Protein AF-G5GG05-F1 (afdb_monomer_lite)

Radius of gyration: 16.38 Å; chains: 1; bounding box: 31×25×44 Å

Secondary structure (DSSP, 8-state):
--SSEEEE--TTS--EEEEPP-GGGSTTGGGSTTT-GGGGTTSGGG--

Foldseek 3Di:
DPVQWDFDDDVPDDTDIDGDDDLVPDPCSCLDCVNPVVSVVVVPVPPD

Sequence (48 aa):
MDGGKCILEIREARPFYSDKFDITKHKNYKMLSDYNKKNAGFQDRKAL

Organism: NCBI:txid679200

Structure (mmCIF, N/CA/C/O backbone):
data_AF-G5GG05-F1
#
_entry.id   AF-G5GG05-F1
#
loop_
_atom_site.group_PDB
_atom_site.id
_atom_site.type_symbol
_atom_site.label_atom_id
_atom_site.label_alt_id
_atom_site.label_comp_id
_atom_site.label_asym_id
_atom_site.label_entity_id
_atom_site.label_seq_id
_atom_site.pdbx_PDB_ins_code
_atom_site.Cartn_x
_atom_site.Cartn_y
_atom_site.Cartn_z
_atom_site.occupancy
_atom_site.B_iso_or_equiv
_atom_site.auth_seq_id
_atom_site.auth_comp_id
_atom_site.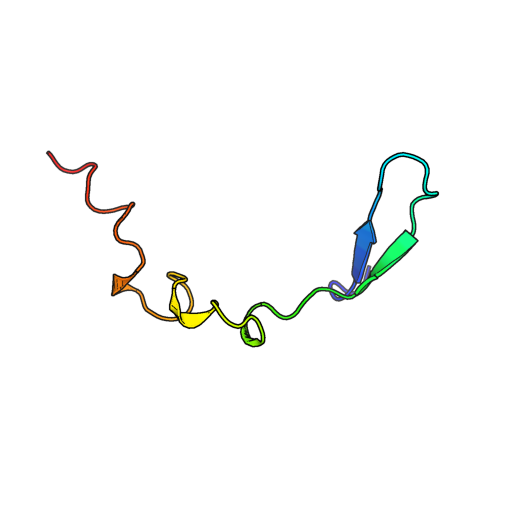auth_asym_id
_atom_site.auth_atom_id
_atom_site.pdbx_PDB_model_num
ATOM 1 N N . MET A 1 1 ? -1.729 12.479 -15.558 1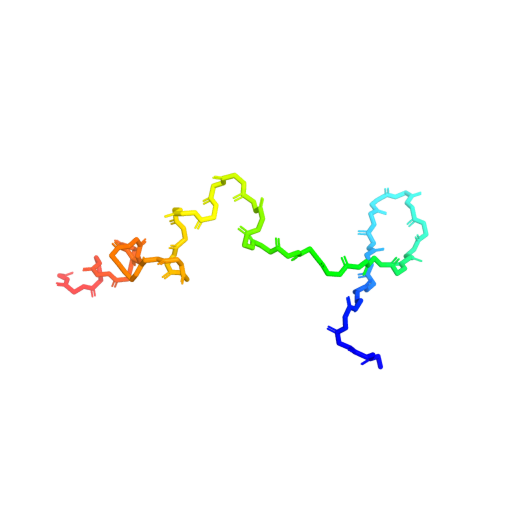.00 64.44 1 MET A N 1
ATOM 2 C CA . MET A 1 1 ? -1.788 11.137 -14.936 1.00 64.44 1 MET A CA 1
ATOM 3 C C . MET A 1 1 ? -3.175 10.954 -14.345 1.00 64.44 1 MET A C 1
ATOM 5 O O . MET A 1 1 ? -3.584 11.830 -13.598 1.00 64.44 1 MET A O 1
ATOM 9 N N . ASP A 1 2 ? -3.864 9.848 -14.631 1.00 78.50 2 ASP A N 1
ATOM 10 C CA . ASP A 1 2 ? -5.260 9.574 -14.213 1.00 78.50 2 ASP A CA 1
ATOM 11 C C . ASP A 1 2 ? -5.461 9.317 -12.709 1.00 78.50 2 ASP A C 1
ATOM 13 O O . ASP A 1 2 ? -6.462 8.748 -12.287 1.00 78.50 2 ASP A O 1
ATOM 17 N N . GLY A 1 3 ? -4.494 9.671 -11.859 1.00 82.81 3 GLY A N 1
ATOM 18 C CA . GLY A 1 3 ? -4.617 9.517 -10.410 1.00 82.81 3 GLY A CA 1
ATOM 19 C C . GLY A 1 3 ? -4.754 8.073 -9.902 1.00 82.81 3 GLY A C 1
ATOM 20 O O . GLY A 1 3 ? -4.787 7.896 -8.692 1.00 82.81 3 GLY A O 1
ATOM 21 N N . GLY A 1 4 ? -4.790 7.049 -10.759 1.00 87.56 4 GLY A N 1
ATOM 22 C CA . GLY A 1 4 ? -4.852 5.627 -10.381 1.00 87.56 4 GLY A CA 1
ATOM 23 C C . GLY A 1 4 ? -3.498 4.911 -10.348 1.00 87.56 4 GLY A C 1
ATOM 24 O O . GLY A 1 4 ? -3.401 3.806 -9.822 1.00 87.56 4 GLY A O 1
ATOM 25 N N . LYS A 1 5 ? -2.445 5.548 -10.872 1.00 91.19 5 LYS A N 1
ATOM 26 C CA . LYS A 1 5 ? -1.088 4.990 -10.968 1.00 91.19 5 LYS A CA 1
ATOM 27 C C . LYS A 1 5 ? -0.053 5.946 -10.381 1.00 91.19 5 LYS A C 1
ATOM 29 O O . LYS A 1 5 ? -0.257 7.162 -10.397 1.00 91.19 5 LYS A O 1
ATOM 34 N N . CYS A 1 6 ? 1.045 5.389 -9.886 1.00 90.00 6 CYS A N 1
ATOM 35 C CA . CYS A 1 6 ? 2.209 6.106 -9.371 1.00 90.00 6 CYS A CA 1
ATOM 36 C C . CYS A 1 6 ? 3.460 5.694 -10.153 1.00 90.00 6 CYS A C 1
ATOM 38 O O . CYS A 1 6 ? 3.550 4.559 -10.618 1.00 90.00 6 CYS A O 1
ATOM 40 N N . ILE A 1 7 ? 4.436 6.595 -10.273 1.00 93.06 7 ILE A N 1
ATOM 41 C CA . ILE A 1 7 ? 5.788 6.209 -10.692 1.00 93.06 7 ILE A CA 1
ATOM 42 C C . ILE A 1 7 ? 6.498 5.656 -9.459 1.00 93.06 7 ILE A C 1
ATOM 44 O O . ILE A 1 7 ? 6.573 6.337 -8.437 1.00 93.06 7 ILE A O 1
ATOM 48 N N . LEU A 1 8 ? 6.981 4.421 -9.554 1.00 92.38 8 LEU A N 1
ATOM 49 C CA . LEU A 1 8 ? 7.745 3.758 -8.508 1.00 92.38 8 LEU A CA 1
ATOM 50 C C . LEU A 1 8 ? 9.201 3.634 -8.952 1.00 92.38 8 LEU A C 1
ATOM 52 O O . LEU A 1 8 ? 9.488 3.126 -10.036 1.00 92.38 8 LEU A O 1
ATOM 56 N N . GLU A 1 9 ? 10.105 4.087 -8.091 1.00 93.62 9 GLU A N 1
ATOM 57 C CA . GLU A 1 9 ? 11.545 3.938 -8.254 1.00 93.62 9 GLU A CA 1
ATOM 58 C C . GLU A 1 9 ? 12.081 3.081 -7.106 1.00 93.62 9 GLU A C 1
ATOM 60 O O . GLU A 1 9 ? 11.898 3.396 -5.929 1.00 93.62 9 GLU A O 1
ATOM 65 N N . ILE A 1 10 ? 12.708 1.961 -7.460 1.00 92.25 10 ILE A N 1
ATOM 66 C CA . ILE A 1 10 ? 13.373 1.046 -6.531 1.00 92.25 10 ILE A CA 1
ATOM 67 C C . ILE A 1 10 ? 14.855 1.070 -6.893 1.00 92.25 10 ILE A C 1
ATOM 69 O O . ILE A 1 10 ? 15.203 1.200 -8.067 1.00 92.25 10 ILE A O 1
ATOM 73 N N . ARG A 1 11 ? 15.734 0.943 -5.892 1.00 94.00 11 ARG A N 1
ATOM 74 C CA . ARG A 1 11 ? 17.177 0.838 -6.138 1.00 94.00 11 ARG A CA 1
ATOM 75 C C . ARG A 1 11 ? 17.440 -0.267 -7.165 1.00 94.00 11 ARG A C 1
ATOM 77 O O . ARG A 1 11 ? 16.896 -1.357 -7.036 1.00 94.00 11 ARG A O 1
ATOM 84 N N . GLU A 1 12 ? 18.252 0.057 -8.168 1.00 93.19 12 GLU A N 1
ATOM 85 C CA . GLU A 1 12 ? 18.655 -0.832 -9.273 1.00 93.19 12 GLU A CA 1
ATOM 86 C C . GLU A 1 12 ? 17.568 -1.171 -10.314 1.00 93.19 12 GLU A C 1
ATOM 88 O O . GLU A 1 12 ? 17.861 -1.850 -11.297 1.00 93.19 12 GLU A O 1
ATOM 93 N N . ALA A 1 13 ? 16.345 -0.643 -10.190 1.00 93.81 13 ALA A N 1
ATOM 94 C CA . ALA A 1 13 ? 15.294 -0.788 -11.198 1.00 93.81 13 ALA A CA 1
ATOM 95 C C . ALA A 1 13 ? 15.028 0.533 -11.937 1.00 93.81 13 ALA A C 1
ATOM 97 O O . ALA A 1 13 ? 15.041 1.616 -11.358 1.00 93.81 13 ALA A O 1
ATOM 98 N N . ARG A 1 14 ? 14.729 0.450 -13.238 1.00 94.31 14 ARG A N 1
ATOM 99 C CA . ARG A 1 14 ? 14.235 1.597 -14.019 1.00 94.31 14 ARG A CA 1
ATOM 100 C C . ARG A 1 14 ? 12.868 2.032 -13.473 1.00 94.31 14 ARG A C 1
ATOM 102 O O . ARG A 1 14 ? 12.043 1.147 -13.266 1.00 94.31 14 ARG A O 1
ATOM 109 N N . PRO A 1 15 ? 12.581 3.338 -13.310 1.00 94.94 15 PRO A N 1
ATOM 110 C CA . PRO A 1 15 ? 11.266 3.791 -12.866 1.00 94.94 15 PRO A CA 1
ATOM 111 C C . PRO A 1 15 ? 10.145 3.244 -13.753 1.00 94.94 15 PRO A C 1
ATOM 113 O O . PRO A 1 15 ? 10.242 3.282 -14.983 1.00 94.94 15 PRO A O 1
ATOM 116 N N . PHE A 1 16 ? 9.080 2.749 -13.132 1.00 93.12 16 PHE A N 1
ATOM 117 C CA . PHE A 1 16 ? 7.938 2.158 -13.828 1.00 93.12 16 PHE A CA 1
ATOM 118 C C . PHE A 1 16 ? 6.616 2.619 -13.219 1.00 93.12 16 PHE A C 1
ATOM 120 O O . PHE A 1 16 ? 6.560 3.115 -12.093 1.00 93.12 16 PHE A O 1
ATOM 127 N N . TYR A 1 17 ? 5.532 2.459 -13.979 1.00 92.75 17 TYR A N 1
ATOM 128 C CA . TYR A 1 17 ? 4.191 2.725 -13.477 1.00 92.75 17 TYR A CA 1
ATOM 129 C C . TYR A 1 17 ? 3.693 1.551 -12.644 1.00 92.75 17 TYR A C 1
ATOM 131 O O . TYR A 1 17 ? 3.646 0.422 -13.124 1.00 92.75 17 TYR A O 1
ATOM 139 N N . SER A 1 18 ? 3.277 1.846 -11.420 1.00 91.50 18 SER A N 1
ATOM 140 C CA . SER A 1 18 ? 2.612 0.907 -10.524 1.00 91.50 18 SER A CA 1
ATOM 141 C C . SER A 1 18 ? 1.181 1.363 -10.259 1.00 91.50 18 SER A C 1
ATOM 143 O O . SER A 1 18 ? 0.913 2.564 -10.152 1.00 91.50 18 SER A O 1
ATOM 145 N N . ASP A 1 19 ? 0.261 0.411 -10.146 1.00 92.25 19 ASP A N 1
ATOM 146 C CA . ASP A 1 19 ? -1.111 0.687 -9.732 1.00 92.25 19 ASP A CA 1
ATOM 147 C C . ASP A 1 19 ? -1.159 1.069 -8.251 1.00 92.25 19 ASP A C 1
ATOM 149 O O . ASP A 1 19 ? -0.392 0.569 -7.421 1.00 92.25 19 ASP A O 1
ATOM 153 N N . LYS A 1 20 ? -2.072 1.975 -7.893 1.00 90.69 20 LYS A N 1
ATOM 154 C CA . LYS A 1 20 ? -2.282 2.327 -6.488 1.00 90.69 20 LYS A CA 1
ATOM 155 C C . LYS A 1 20 ? -2.811 1.125 -5.724 1.00 90.69 20 LYS A C 1
ATOM 157 O O . LYS A 1 20 ? -3.814 0.520 -6.097 1.00 90.69 20 LYS A O 1
ATOM 162 N N . PHE A 1 21 ? -2.148 0.819 -4.616 1.00 89.75 21 PHE A N 1
ATOM 163 C CA . PHE A 1 21 ? -2.611 -0.222 -3.720 1.00 89.75 21 PHE A CA 1
ATOM 164 C C . PHE A 1 21 ? -3.844 0.253 -2.944 1.00 89.75 21 PHE A C 1
ATOM 166 O O . PHE A 1 21 ? -3.822 1.298 -2.292 1.00 89.75 21 PHE A O 1
ATOM 173 N N . ASP A 1 22 ? -4.912 -0.536 -3.000 1.00 91.56 22 ASP A N 1
ATOM 174 C CA . ASP A 1 22 ? -6.121 -0.306 -2.218 1.00 91.56 22 ASP A CA 1
ATOM 175 C C . ASP A 1 22 ? -5.891 -0.734 -0.762 1.00 91.56 22 ASP A C 1
ATOM 177 O O . ASP A 1 22 ? -5.923 -1.919 -0.418 1.00 91.56 22 ASP A O 1
ATOM 181 N N . ILE A 1 23 ? -5.659 0.258 0.099 1.00 92.06 23 ILE A N 1
ATOM 182 C CA . ILE A 1 23 ? -5.343 0.053 1.515 1.00 92.06 23 ILE A CA 1
ATOM 183 C C . ILE A 1 23 ? -6.448 -0.687 2.274 1.00 92.06 23 ILE A C 1
ATOM 185 O O . ILE A 1 23 ? -6.141 -1.364 3.255 1.00 92.06 23 ILE A O 1
ATOM 189 N N . THR A 1 24 ? -7.702 -0.630 1.809 1.00 93.38 24 THR A N 1
ATOM 190 C CA . THR A 1 24 ? -8.845 -1.285 2.467 1.00 93.38 24 THR A CA 1
ATOM 191 C C . THR A 1 24 ? -8.728 -2.809 2.459 1.00 93.38 24 THR A C 1
ATOM 193 O O . THR A 1 24 ? -9.247 -3.486 3.347 1.00 93.38 24 THR A O 1
ATOM 196 N N . LYS A 1 25 ? -7.982 -3.355 1.490 1.00 94.19 25 LYS A N 1
ATOM 197 C CA . LYS A 1 25 ? -7.728 -4.793 1.327 1.00 94.19 25 LYS A CA 1
ATOM 198 C C . LYS A 1 25 ? -6.578 -5.301 2.195 1.00 94.19 25 LYS A C 1
ATOM 200 O O . LYS A 1 25 ? -6.338 -6.507 2.258 1.00 94.19 25 LYS A O 1
ATOM 205 N N . HIS A 1 26 ? -5.839 -4.413 2.857 1.00 94.12 26 HIS A N 1
ATOM 206 C CA . HIS A 1 26 ? -4.730 -4.814 3.711 1.00 94.12 26 HIS A CA 1
ATOM 207 C C . HIS A 1 26 ? -5.236 -5.528 4.975 1.00 94.12 26 HIS A C 1
ATOM 209 O O . HIS A 1 26 ? -6.166 -5.065 5.634 1.00 94.12 26 HIS A O 1
ATOM 215 N N . LYS A 1 27 ? -4.573 -6.620 5.385 1.00 95.31 27 LYS A N 1
ATOM 216 C CA . LYS A 1 27 ? -4.964 -7.422 6.568 1.00 95.31 27 LYS A CA 1
ATOM 217 C C . LYS A 1 27 ? -5.076 -6.584 7.850 1.00 95.31 27 LYS A C 1
ATOM 219 O O . LYS A 1 27 ? -5.963 -6.814 8.667 1.00 95.31 27 LYS A O 1
ATOM 224 N N . ASN A 1 28 ? -4.215 -5.575 7.981 1.00 92.12 28 ASN A N 1
ATOM 225 C CA . ASN A 1 28 ? -4.165 -4.685 9.144 1.00 92.12 28 ASN A CA 1
ATOM 226 C C . ASN A 1 28 ? -4.912 -3.355 8.940 1.00 92.12 28 ASN A C 1
ATOM 228 O O . ASN A 1 28 ? -4.771 -2.462 9.769 1.00 92.12 28 ASN A O 1
ATOM 232 N N . TYR A 1 29 ? -5.709 -3.194 7.875 1.00 94.06 29 TYR A N 1
ATOM 233 C CA . TYR A 1 29 ? -6.446 -1.946 7.615 1.00 94.06 29 TYR A CA 1
ATOM 234 C C . TYR A 1 29 ? -7.311 -1.511 8.811 1.00 94.06 29 TYR A C 1
ATOM 236 O O . TYR A 1 29 ? -7.412 -0.328 9.120 1.00 94.06 29 TYR A O 1
ATOM 244 N N . LYS A 1 30 ? -7.840 -2.484 9.567 1.00 90.94 30 LYS A N 1
ATOM 245 C CA . LYS A 1 30 ? -8.657 -2.262 10.771 1.00 90.94 30 LYS A CA 1
ATOM 246 C C . LYS A 1 30 ? -7.954 -1.511 11.904 1.00 90.94 30 LYS A C 1
ATOM 248 O O . LYS A 1 30 ? -8.626 -1.061 12.827 1.00 90.94 30 LYS A O 1
ATOM 253 N N . MET A 1 31 ? -6.626 -1.414 11.857 1.00 89.62 31 MET A N 1
ATOM 254 C CA . MET A 1 31 ? -5.811 -0.694 12.837 1.00 89.62 31 MET A CA 1
ATOM 255 C C . MET A 1 31 ? -5.619 0.780 12.472 1.00 89.62 31 MET A C 1
ATOM 257 O O . MET A 1 31 ? -5.134 1.547 13.295 1.00 89.62 31 MET A O 1
ATOM 261 N N . LEU A 1 32 ? -5.987 1.193 11.257 1.00 90.31 32 LEU A N 1
ATOM 262 C CA . LEU A 1 32 ? -5.855 2.580 10.828 1.00 90.31 32 LEU A CA 1
ATOM 263 C C . LEU A 1 32 ? -6.962 3.451 11.428 1.00 90.31 32 LEU A C 1
ATOM 265 O O . LEU A 1 32 ? -8.067 2.980 11.720 1.00 90.31 32 LEU A O 1
ATOM 269 N N . SER A 1 33 ? -6.668 4.742 11.562 1.00 90.44 33 SER A N 1
ATOM 270 C CA . SER A 1 33 ? -7.648 5.774 11.911 1.00 90.44 33 SER A CA 1
ATOM 271 C C . SER A 1 33 ? -8.737 5.928 10.848 1.00 9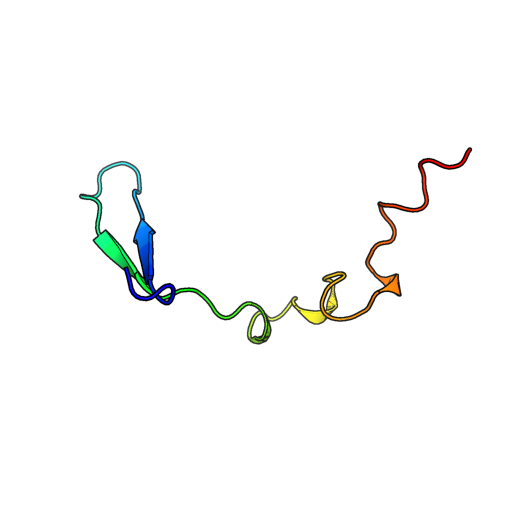0.44 33 SER A C 1
ATOM 273 O O . SER A 1 33 ? -9.868 6.263 11.193 1.00 90.44 33 SER A O 1
ATOM 275 N N . ASP A 1 34 ? -8.414 5.635 9.583 1.00 87.62 34 ASP A N 1
ATOM 276 C CA . ASP A 1 34 ? -9.364 5.653 8.462 1.00 87.62 34 ASP A CA 1
ATOM 277 C C . ASP A 1 34 ? -10.472 4.606 8.622 1.00 87.62 34 ASP A C 1
ATOM 279 O O . ASP A 1 34 ? -11.611 4.842 8.231 1.00 87.62 34 ASP A O 1
ATOM 283 N N . TYR A 1 35 ? -10.154 3.458 9.232 1.00 91.19 35 TYR A N 1
ATOM 284 C CA . TYR A 1 35 ? -11.138 2.415 9.519 1.00 91.19 35 TYR A CA 1
ATOM 285 C C . TYR A 1 35 ? -11.959 2.730 10.776 1.00 91.19 35 TYR A C 1
ATOM 287 O O . TYR A 1 35 ? -13.173 2.537 10.801 1.00 91.19 35 TYR A O 1
ATOM 295 N N . ASN A 1 36 ? -11.306 3.197 11.845 1.00 88.94 36 ASN A N 1
ATOM 296 C CA . ASN A 1 36 ? -11.969 3.568 13.091 1.00 88.94 36 ASN A CA 1
ATOM 297 C C . ASN A 1 36 ? -11.259 4.757 13.740 1.00 88.94 36 ASN A C 1
ATOM 299 O O . ASN A 1 36 ? -10.100 4.650 14.141 1.00 88.94 36 ASN A O 1
ATOM 303 N N . LYS A 1 37 ? -11.991 5.859 13.939 1.00 86.25 37 LYS A N 1
ATOM 304 C CA . LYS A 1 37 ? -11.476 7.091 14.561 1.00 86.25 37 LYS A CA 1
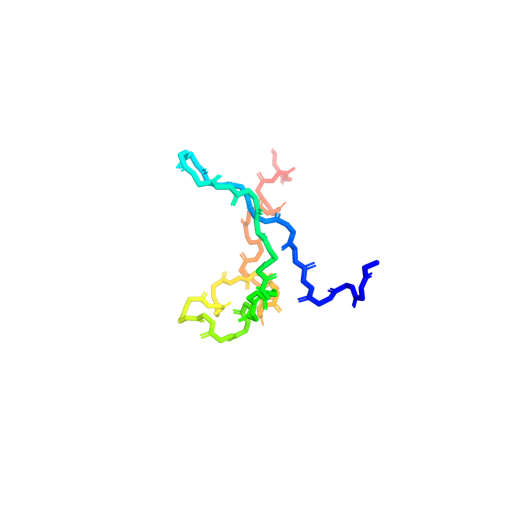ATOM 305 C C . LYS A 1 37 ? -10.825 6.856 15.930 1.00 86.25 37 LYS A C 1
ATOM 307 O O . LYS A 1 37 ? -9.890 7.566 16.273 1.00 86.25 37 LYS A O 1
ATOM 312 N N . LYS A 1 38 ? -11.248 5.834 16.686 1.00 85.00 38 LYS A N 1
ATOM 313 C CA . LYS A 1 38 ? -10.646 5.475 17.987 1.00 85.00 38 LYS A CA 1
ATOM 314 C C . LYS A 1 38 ? -9.188 5.011 17.880 1.00 85.00 38 LYS A C 1
ATOM 316 O O . LYS A 1 38 ? -8.450 5.101 18.853 1.00 85.00 38 LYS A O 1
ATOM 321 N N . ASN A 1 39 ? -8.759 4.548 16.706 1.00 84.19 39 ASN A N 1
ATOM 322 C CA . ASN A 1 39 ? -7.375 4.152 16.451 1.00 84.19 39 ASN A CA 1
ATOM 323 C C . ASN A 1 39 ? -6.449 5.354 16.205 1.00 84.19 39 ASN A C 1
ATOM 325 O O . ASN A 1 39 ? -5.236 5.184 16.131 1.00 84.19 39 ASN A O 1
ATOM 329 N N . ALA A 1 40 ? -6.986 6.576 16.107 1.00 82.19 40 ALA A N 1
ATOM 330 C CA . ALA A 1 40 ? -6.200 7.799 15.949 1.00 82.19 40 ALA A CA 1
ATOM 331 C C . ALA A 1 40 ? -5.425 8.205 17.219 1.0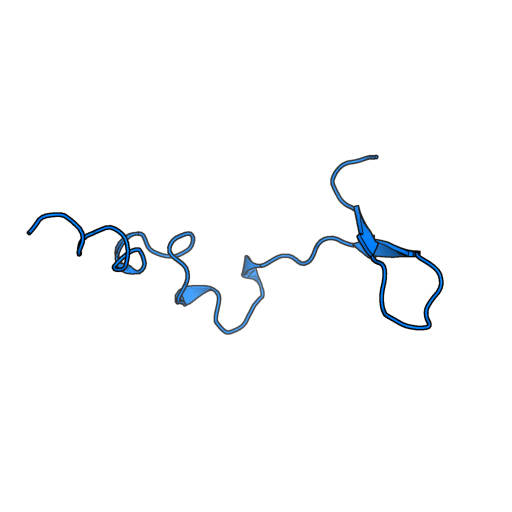0 82.19 40 ALA A C 1
ATOM 333 O O . ALA A 1 40 ? -4.855 9.293 17.247 1.00 82.19 40 ALA A O 1
ATOM 334 N N . GLY A 1 41 ? -5.371 7.340 18.244 1.00 67.94 41 GLY A N 1
ATOM 335 C CA . GLY A 1 41 ? -4.894 7.588 19.614 1.00 67.94 41 GLY A CA 1
ATOM 336 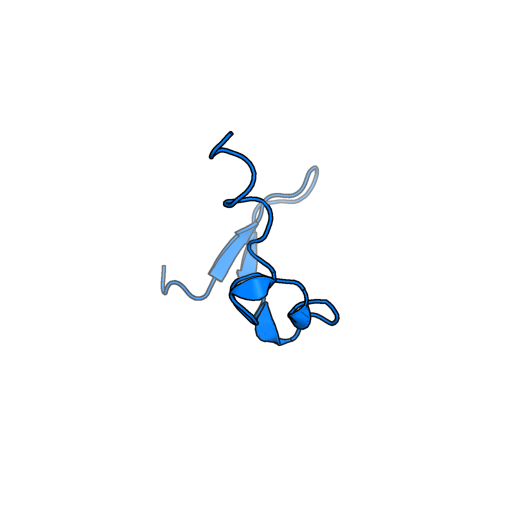C C . GLY A 1 41 ? -3.449 8.081 19.789 1.00 67.94 41 GLY A C 1
ATOM 337 O O . GLY A 1 41 ? -2.955 8.154 20.912 1.00 67.94 41 GLY A O 1
ATOM 338 N N . PHE A 1 42 ? -2.759 8.446 18.709 1.00 58.47 42 PHE A N 1
ATOM 339 C CA . PHE A 1 42 ? -1.547 9.261 18.760 1.00 58.47 42 PHE A CA 1
ATOM 340 C C . PHE A 1 42 ? -1.825 10.779 18.745 1.00 58.47 42 PHE A C 1
ATOM 342 O O . PHE A 1 42 ? -0.952 11.543 19.145 1.00 58.47 42 PHE A O 1
ATOM 349 N N . GLN A 1 43 ? -3.017 11.229 18.329 1.00 54.88 43 GLN A N 1
ATOM 350 C CA . GLN A 1 43 ? -3.399 12.653 18.305 1.00 54.88 43 GLN A CA 1
ATOM 351 C C . GLN A 1 43 ? -3.825 13.184 19.691 1.00 54.88 43 GLN A C 1
ATOM 353 O O . GLN A 1 43 ? -3.613 14.356 19.980 1.00 54.88 43 GLN A O 1
ATOM 358 N N . ASP A 1 44 ? -4.309 12.320 20.591 1.00 54.31 44 ASP A N 1
ATOM 359 C CA . ASP A 1 44 ? -4.875 12.738 21.888 1.00 54.31 44 ASP A CA 1
ATOM 360 C C . ASP A 1 44 ? -3.858 12.810 23.049 1.00 54.31 44 ASP A C 1
ATOM 362 O O . ASP A 1 44 ? -4.213 13.175 24.165 1.00 54.31 44 ASP A O 1
ATOM 366 N N . ARG A 1 45 ? -2.570 12.497 22.822 1.00 54.59 45 ARG A N 1
ATOM 367 C CA . ARG A 1 45 ? -1.508 12.578 23.857 1.00 54.59 45 ARG A CA 1
ATOM 368 C C . ARG A 1 45 ? -0.670 13.864 23.817 1.00 54.59 45 ARG A C 1
ATOM 370 O O . ARG A 1 45 ? 0.407 13.905 24.401 1.00 54.59 45 ARG A O 1
ATOM 377 N N . LYS A 1 46 ? -1.146 14.909 23.131 1.00 53.06 46 LYS A N 1
ATOM 378 C CA . LYS A 1 46 ? -0.544 16.260 23.138 1.00 53.06 46 LYS A CA 1
ATOM 379 C C . LYS A 1 46 ? -1.441 17.333 23.770 1.00 53.06 46 LYS A C 1
ATOM 381 O O . LYS A 1 46 ? -1.269 18.516 23.500 1.00 53.06 46 LYS A O 1
ATOM 386 N N . ALA A 1 47 ? -2.363 16.917 24.632 1.00 55.00 47 ALA A N 1
ATOM 387 C CA . ALA A 1 47 ? -3.096 17.804 25.530 1.00 55.00 47 ALA A CA 1
ATOM 388 C C . ALA A 1 47 ? -2.863 17.390 26.995 1.00 55.00 47 ALA A C 1
ATOM 390 O O . ALA A 1 47 ? -3.804 17.080 27.720 1.00 55.00 47 ALA A O 1
ATOM 391 N N . LEU A 1 48 ? -1.594 17.328 27.406 1.00 47.91 48 LEU A N 1
ATOM 392 C CA . LEU A 1 48 ? -1.179 17.511 28.797 1.00 47.91 48 LEU A CA 1
ATOM 393 C C . LEU A 1 48 ? 0.152 18.265 28.817 1.00 47.91 48 LEU A C 1
ATOM 395 O O . LEU A 1 48 ? 1.029 17.886 28.005 1.00 47.91 48 LEU A O 1
#

pLDDT: mean 84.29, std 13.9, range [47.91, 95.31]